Protein AF-A0A0P0WAL6-F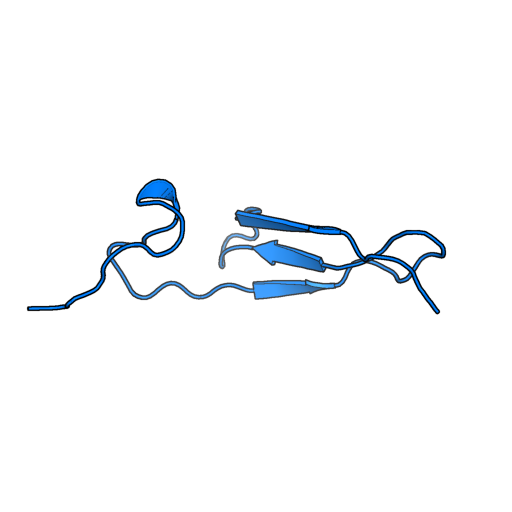1 (afdb_monomer_lite)

Radius of gyration: 14.37 Å; chains: 1; bounding box: 26×26×40 Å

Secondary structure (DSSP, 8-state):
------SS-GGG--SS----EEEEPPP-TT--EEEEE-TT--EEEEEE-----

pLDDT: mean 86.07, std 12.25, range [47.25, 97.06]

Sequence (53 aa):
MDNSMPVVSKIFCSSTLTTLMIRRRPTVVNGGGFVVTDLGNNVVFIVDGCGIL

Structure (mmCIF, N/CA/C/O backbone):
data_AF-A0A0P0WAL6-F1
#
_entry.id   AF-A0A0P0WAL6-F1
#
loop_
_atom_site.group_PDB
_atom_site.id
_atom_site.type_symbol
_atom_site.label_atom_id
_atom_site.label_alt_id
_atom_site.label_comp_id
_atom_site.label_asym_id
_atom_site.label_entity_id
_atom_site.label_seq_id
_atom_site.pdbx_PDB_ins_code
_atom_site.Cartn_x
_atom_site.Cartn_y
_atom_site.Cartn_z
_atom_site.occupancy
_atom_site.B_iso_or_equiv
_atom_site.auth_seq_id
_atom_site.auth_comp_id
_atom_site.auth_asym_id
_atom_site.auth_atom_id
_atom_site.pdbx_PDB_model_num
ATOM 1 N N . MET A 1 1 ? -15.304 18.588 17.793 1.00 47.25 1 MET A N 1
ATOM 2 C CA . MET A 1 1 ? -16.071 17.977 16.690 1.00 47.25 1 MET A CA 1
ATOM 3 C C . MET A 1 1 ? -15.107 17.834 15.540 1.00 47.25 1 MET A C 1
ATOM 5 O O . MET A 1 1 ? -14.523 18.838 15.154 1.00 47.25 1 MET A O 1
ATOM 9 N N . ASP A 1 2 ? -14.851 16.611 15.094 1.00 68.62 2 ASP A N 1
ATOM 10 C CA . ASP A 1 2 ? -13.981 16.390 13.944 1.00 68.62 2 ASP A CA 1
ATOM 11 C C . ASP A 1 2 ? -14.702 16.937 12.705 1.00 68.62 2 ASP A C 1
ATOM 13 O O . ASP A 1 2 ? -15.771 16.445 12.342 1.00 68.62 2 ASP A O 1
ATOM 17 N N . ASN A 1 3 ? -14.196 18.024 12.117 1.00 72.56 3 ASN A N 1
ATOM 18 C CA . ASN A 1 3 ? -14.816 18.697 10.968 1.00 72.56 3 ASN A CA 1
ATOM 19 C C . ASN A 1 3 ? -14.497 17.951 9.661 1.00 72.56 3 ASN A C 1
ATOM 21 O O . ASN A 1 3 ? -14.144 18.550 8.645 1.00 72.56 3 ASN A O 1
ATOM 25 N N . SER A 1 4 ? -14.561 16.622 9.715 1.00 76.06 4 SER A N 1
ATOM 26 C CA . SER A 1 4 ? -14.192 15.732 8.624 1.00 76.06 4 SER A CA 1
ATOM 27 C C . SER A 1 4 ? -15.336 15.673 7.614 1.00 76.06 4 SER A C 1
ATOM 29 O O . SER A 1 4 ? -16.135 14.735 7.567 1.00 76.06 4 SER A O 1
ATOM 31 N N . MET A 1 5 ? -15.472 16.747 6.836 1.00 88.12 5 MET A N 1
ATOM 32 C CA . MET A 1 5 ? -16.372 16.782 5.693 1.00 88.12 5 MET A CA 1
ATOM 33 C C . MET A 1 5 ? -15.752 15.955 4.555 1.00 88.12 5 MET A C 1
ATOM 35 O O . MET A 1 5 ? -14.608 16.211 4.171 1.00 88.12 5 MET A O 1
ATOM 39 N N . PRO A 1 6 ? -16.478 14.976 3.985 1.00 92.12 6 PRO A N 1
ATOM 40 C CA . PRO A 1 6 ? -15.985 14.217 2.842 1.00 92.12 6 PRO A CA 1
ATOM 41 C C . PRO A 1 6 ? -15.728 15.154 1.658 1.00 92.12 6 PRO A C 1
ATOM 43 O O . PRO A 1 6 ? -16.626 15.884 1.244 1.00 92.12 6 PRO A O 1
ATOM 46 N N . VAL A 1 7 ? -14.521 15.099 1.088 1.00 92.25 7 VAL A N 1
ATOM 47 C CA . VAL A 1 7 ? -14.152 15.909 -0.087 1.00 92.25 7 VAL A CA 1
ATOM 48 C C . VAL A 1 7 ? -14.725 15.316 -1.377 1.00 92.25 7 VAL A C 1
ATOM 50 O O . VAL A 1 7 ? -15.241 16.043 -2.217 1.00 92.25 7 VAL A O 1
ATOM 53 N N . VAL A 1 8 ? -14.651 13.988 -1.532 1.00 94.00 8 VAL A N 1
ATOM 54 C CA . VAL A 1 8 ? -15.119 13.278 -2.737 1.00 94.00 8 VAL A CA 1
ATOM 55 C C . VAL A 1 8 ? -16.474 12.617 -2.489 1.00 94.00 8 VAL A C 1
ATOM 57 O O . VAL A 1 8 ? -17.446 12.894 -3.182 1.00 94.00 8 VAL A O 1
ATOM 60 N N . SER A 1 9 ? -16.546 11.716 -1.506 1.00 93.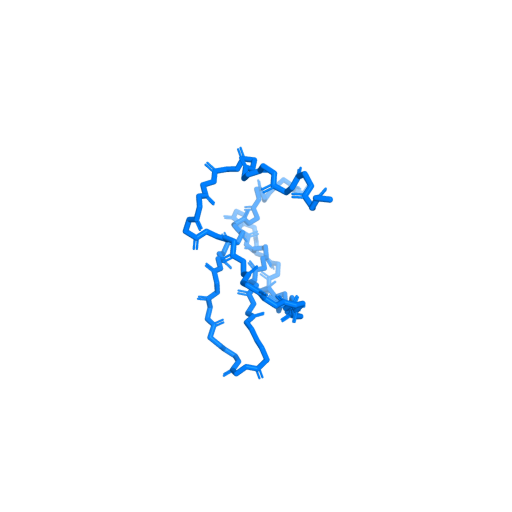50 9 SER A N 1
ATOM 61 C CA . SER A 1 9 ? -17.770 10.997 -1.144 1.00 93.50 9 SER A CA 1
ATOM 62 C C . SER A 1 9 ? -17.621 10.328 0.220 1.00 93.50 9 SER A C 1
ATOM 64 O O . SER A 1 9 ? -16.523 9.924 0.601 1.00 93.50 9 SER A O 1
ATOM 66 N N . LYS A 1 10 ? -18.744 10.146 0.926 1.00 91.81 10 LYS A N 1
ATOM 67 C CA . LYS A 1 10 ? -18.804 9.424 2.209 1.00 91.81 10 LYS A CA 1
ATOM 68 C C . LYS A 1 10 ? -18.359 7.962 2.097 1.00 91.81 10 LYS A C 1
ATOM 70 O O . LYS A 1 10 ? -17.924 7.402 3.092 1.00 91.81 10 LYS A O 1
ATOM 75 N N . ILE A 1 11 ? -18.442 7.355 0.908 1.00 92.25 11 ILE A N 1
ATOM 76 C CA . ILE A 1 11 ? -18.059 5.945 0.699 1.00 92.25 11 ILE A CA 1
ATOM 77 C C . ILE A 1 11 ? -16.549 5.703 0.843 1.00 92.25 11 ILE A C 1
ATOM 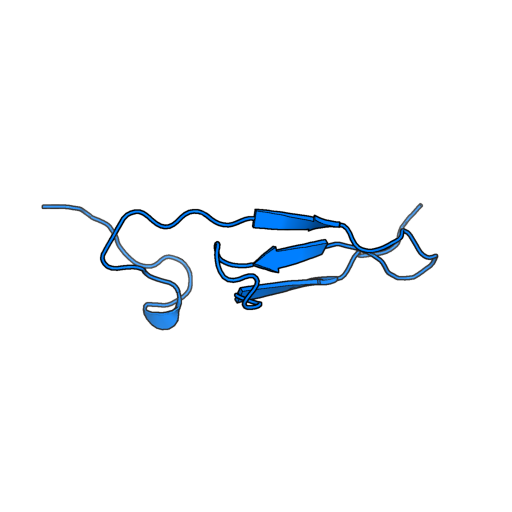79 O O . ILE A 1 11 ? -16.140 4.570 1.059 1.00 92.25 11 ILE A O 1
ATOM 83 N N . PHE A 1 12 ? -15.730 6.754 0.718 1.00 91.25 12 PHE A N 1
ATOM 84 C CA . PHE A 1 12 ? -14.274 6.686 0.882 1.00 91.25 12 PHE A CA 1
ATOM 85 C C . PHE A 1 12 ? -13.813 7.134 2.275 1.00 91.25 12 PHE A C 1
ATOM 87 O O . PHE A 1 12 ? -12.613 7.204 2.537 1.00 91.25 12 PHE A O 1
ATOM 94 N N . CYS A 1 13 ? -14.744 7.471 3.170 1.00 91.31 13 CYS A N 1
ATOM 95 C CA . CYS A 1 13 ? -14.422 7.795 4.552 1.00 91.31 13 CYS A CA 1
ATOM 96 C C . CYS A 1 13 ? -14.224 6.513 5.363 1.00 91.31 13 CYS A C 1
ATOM 98 O O . CYS A 1 13 ? -14.945 5.535 5.179 1.00 91.31 13 CYS A O 1
ATOM 100 N N . SER A 1 14 ? -13.296 6.555 6.316 1.00 90.62 14 SER A N 1
ATOM 101 C CA . SER A 1 14 ? -13.139 5.514 7.329 1.00 90.62 14 SER A CA 1
ATOM 102 C C . SER A 1 14 ? -13.506 6.063 8.701 1.00 90.62 14 SER A C 1
ATOM 104 O O . SER A 1 14 ? -13.223 7.221 9.006 1.00 90.62 14 SER A O 1
ATOM 106 N N . SER A 1 15 ? -14.135 5.235 9.534 1.00 89.69 15 SER A N 1
ATOM 107 C CA . SER A 1 15 ? -14.447 5.576 10.927 1.00 89.69 15 SER A CA 1
ATOM 108 C C . SER A 1 15 ? -13.221 5.525 11.843 1.00 89.69 15 SER A C 1
ATOM 110 O O . SER A 1 15 ? -13.302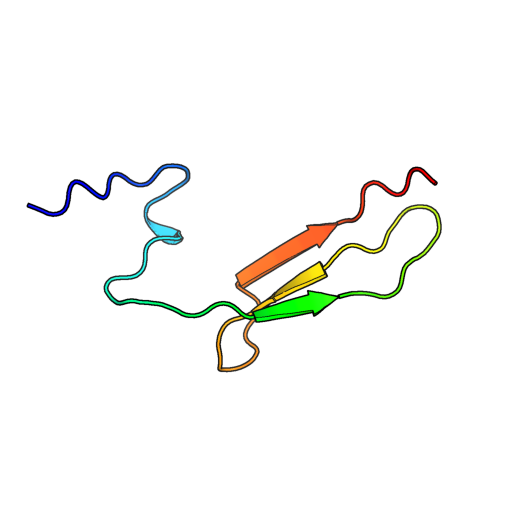 5.942 12.996 1.00 89.69 15 SER A O 1
ATOM 112 N N . THR A 1 16 ? -12.099 4.984 11.362 1.00 90.75 16 THR A N 1
ATOM 113 C CA . THR A 1 16 ? -10.839 4.860 12.101 1.00 90.75 16 THR A CA 1
ATOM 114 C C . THR A 1 16 ? -9.654 5.250 11.220 1.00 90.75 16 THR A C 1
ATOM 116 O O . THR A 1 16 ? -9.738 5.272 9.988 1.00 90.75 16 THR A O 1
ATOM 119 N N . LEU A 1 17 ? -8.513 5.548 11.851 1.00 92.62 17 LEU A N 1
ATOM 120 C CA . LEU A 1 17 ? -7.272 5.782 11.118 1.00 92.62 17 LEU A CA 1
ATOM 121 C C . LEU A 1 17 ? -6.956 4.556 10.253 1.00 92.62 17 LEU A C 1
ATOM 123 O O . LEU A 1 17 ? -6.846 3.441 10.758 1.00 92.62 17 LEU A O 1
ATOM 127 N N . THR A 1 18 ? -6.832 4.773 8.948 1.00 92.44 18 THR A N 1
ATOM 128 C CA . THR A 1 18 ? -6.656 3.705 7.963 1.00 92.44 18 THR A CA 1
ATOM 129 C C . THR A 1 18 ? -5.362 3.932 7.199 1.00 92.44 18 THR A C 1
ATOM 131 O O . THR A 1 18 ? -5.141 5.006 6.643 1.00 92.44 18 THR A O 1
ATOM 134 N N . THR A 1 19 ? -4.498 2.919 7.174 1.00 95.50 19 THR A N 1
ATOM 135 C CA . THR A 1 19 ? -3.258 2.935 6.395 1.00 95.50 19 THR A CA 1
ATOM 136 C C . THR A 1 19 ? -3.521 2.388 5.001 1.00 95.50 19 THR A C 1
ATOM 138 O O . THR A 1 19 ? -4.109 1.319 4.845 1.00 95.50 19 THR A O 1
ATOM 141 N N . LEU A 1 20 ? -3.047 3.117 3.996 1.00 96.81 20 LEU A N 1
ATOM 142 C CA . LEU A 1 20 ? -3.076 2.701 2.602 1.00 96.81 20 LEU A CA 1
ATOM 143 C C . LEU A 1 20 ? -1.655 2.393 2.132 1.00 96.81 20 LEU A C 1
ATOM 145 O O . LEU A 1 20 ? -0.705 3.086 2.501 1.00 96.81 20 LEU A O 1
ATOM 149 N N . MET A 1 21 ? -1.515 1.364 1.305 1.00 96.81 21 MET A N 1
ATOM 150 C CA . MET A 1 21 ? -0.253 0.964 0.692 1.00 96.81 21 MET A CA 1
ATOM 151 C C . MET A 1 21 ? -0.290 1.238 -0.807 1.00 96.81 21 MET A C 1
ATOM 153 O O . MET A 1 21 ? -1.284 0.976 -1.477 1.00 96.81 21 MET A O 1
ATOM 157 N N . ILE A 1 22 ? 0.814 1.751 -1.347 1.00 95.38 22 ILE A N 1
ATOM 158 C CA . ILE A 1 22 ? 0.966 1.983 -2.784 1.00 95.38 22 ILE A CA 1
ATOM 159 C C . ILE A 1 22 ? 1.783 0.840 -3.378 1.00 95.38 22 ILE A C 1
ATOM 161 O O . ILE A 1 22 ? 2.945 0.643 -3.021 1.00 95.38 22 ILE A O 1
ATOM 165 N N . ARG A 1 23 ? 1.207 0.135 -4.352 1.00 93.44 23 ARG A N 1
ATOM 166 C CA . ARG A 1 23 ? 1.916 -0.833 -5.189 1.00 93.44 23 ARG A CA 1
ATOM 167 C C . ARG A 1 23 ? 2.084 -0.272 -6.595 1.00 93.44 23 ARG A C 1
ATOM 169 O O . ARG A 1 23 ? 1.119 -0.135 -7.346 1.00 93.44 23 ARG A O 1
ATOM 176 N N . ARG A 1 24 ? 3.324 0.042 -6.965 1.00 90.94 24 ARG A N 1
ATOM 177 C CA . ARG A 1 24 ? 3.660 0.537 -8.308 1.00 90.94 24 ARG A CA 1
ATOM 178 C C . ARG A 1 24 ? 3.396 -0.552 -9.349 1.00 90.94 24 ARG A C 1
ATOM 180 O O . ARG A 1 24 ? 3.745 -1.711 -9.127 1.00 90.94 24 ARG A O 1
ATOM 187 N N . ARG A 1 25 ? 2.790 -0.182 -10.478 1.00 88.88 25 ARG A N 1
ATOM 188 C CA . ARG A 1 25 ? 2.712 -1.045 -11.665 1.00 88.88 25 ARG A CA 1
ATOM 189 C C . ARG A 1 25 ? 3.918 -0.757 -12.570 1.00 88.88 25 ARG A C 1
ATOM 191 O O . ARG A 1 25 ? 4.435 0.361 -12.518 1.00 88.88 25 ARG A O 1
ATOM 198 N N . PRO A 1 26 ? 4.391 -1.731 -13.368 1.00 85.56 26 PRO A N 1
ATOM 199 C CA . PRO A 1 26 ? 5.482 -1.504 -14.311 1.00 85.56 26 PRO A CA 1
ATOM 200 C C . PRO A 1 26 ? 5.221 -0.285 -15.203 1.00 85.56 26 PRO A C 1
ATOM 202 O O . PRO A 1 26 ? 4.097 -0.081 -15.664 1.00 85.56 26 PRO A O 1
ATOM 205 N N . THR A 1 27 ? 6.257 0.520 -15.442 1.00 79.75 27 THR A N 1
ATOM 206 C CA . THR A 1 27 ? 6.187 1.630 -16.396 1.00 79.75 27 THR A CA 1
ATOM 207 C C . THR A 1 27 ? 6.096 1.053 -17.804 1.00 79.75 27 THR A C 1
ATOM 209 O O . THR A 1 27 ? 6.992 0.328 -18.231 1.00 79.75 27 THR A O 1
ATOM 212 N N . VAL A 1 28 ? 5.022 1.370 -18.523 1.00 72.88 28 VAL A N 1
ATOM 213 C CA . VAL A 1 28 ? 4.824 0.977 -19.923 1.00 72.88 28 VAL A CA 1
ATOM 214 C C . VAL A 1 28 ? 4.471 2.219 -20.734 1.00 72.88 28 VAL A C 1
ATOM 216 O O . VAL A 1 28 ? 3.796 3.114 -20.227 1.00 72.88 28 VAL A O 1
ATOM 219 N N . VAL A 1 29 ? 4.937 2.298 -21.983 1.00 69.38 29 VAL A N 1
ATOM 220 C CA . VAL A 1 29 ? 4.546 3.382 -22.901 1.00 69.38 29 VAL A CA 1
ATOM 221 C C . VAL A 1 29 ? 3.022 3.317 -23.074 1.00 69.38 29 VAL A C 1
ATOM 223 O O . VAL A 1 29 ? 2.494 2.243 -23.354 1.00 69.38 29 VAL A O 1
ATOM 226 N N . ASN A 1 30 ? 2.324 4.439 -22.861 1.00 63.66 30 ASN A N 1
ATOM 227 C CA . ASN A 1 30 ? 0.854 4.545 -22.778 1.00 63.66 30 ASN A CA 1
ATOM 228 C C . ASN A 1 30 ? 0.193 3.892 -21.549 1.00 63.66 30 ASN A C 1
ATOM 230 O O . ASN A 1 30 ? -0.990 3.553 -21.589 1.00 63.66 30 ASN A O 1
ATOM 234 N N . GLY A 1 31 ? 0.921 3.720 -20.444 1.00 73.00 31 GLY A N 1
ATOM 235 C CA . GLY A 1 31 ? 0.308 3.246 -19.209 1.00 73.00 31 GLY A CA 1
ATOM 236 C C . GLY A 1 31 ? 1.233 3.259 -17.998 1.00 73.00 31 GLY A C 1
ATOM 237 O O . GLY A 1 31 ? 2.120 4.097 -17.848 1.00 73.00 31 GLY A O 1
ATOM 238 N N . GLY A 1 32 ? 0.982 2.325 -17.085 1.00 83.75 32 GLY A N 1
ATOM 239 C CA . GLY A 1 32 ? 1.643 2.246 -15.788 1.00 83.75 32 GLY A CA 1
ATOM 240 C C . GLY A 1 32 ? 0.771 2.829 -14.681 1.00 83.75 32 GLY A C 1
ATOM 241 O O . GLY A 1 32 ? -0.429 2.565 -14.608 1.00 83.75 32 GLY A O 1
ATOM 242 N N . GLY A 1 33 ? 1.378 3.593 -13.781 1.00 89.94 33 GLY A N 1
ATOM 243 C CA . GLY A 1 33 ? 0.712 4.116 -12.590 1.00 89.94 33 GLY A CA 1
ATOM 244 C C . GLY A 1 33 ? 0.826 3.164 -11.402 1.00 89.94 33 GLY A C 1
ATOM 245 O O . GLY A 1 33 ? 1.835 2.472 -11.237 1.00 89.94 33 GLY A O 1
ATOM 246 N N . PHE A 1 34 ? -0.174 3.144 -10.531 1.00 93.44 34 PHE A N 1
ATOM 247 C CA . PHE A 1 34 ? -0.093 2.407 -9.272 1.00 93.44 34 PHE A CA 1
ATOM 248 C C . PHE A 1 34 ? -1.463 1.971 -8.769 1.00 93.44 34 PHE A C 1
ATOM 250 O O . PHE A 1 34 ? -2.501 2.483 -9.177 1.00 93.44 34 PHE A O 1
ATOM 257 N N . VAL A 1 35 ? -1.450 0.991 -7.875 1.00 94.75 35 VAL A N 1
ATOM 258 C CA . VAL A 1 35 ? -2.632 0.496 -7.176 1.00 94.75 35 VAL A CA 1
ATOM 259 C C . VAL A 1 35 ? -2.509 0.892 -5.716 1.00 94.75 35 VAL A C 1
ATOM 261 O O . VAL A 1 35 ? -1.437 0.729 -5.130 1.00 94.75 35 VAL A O 1
ATOM 264 N N . VAL A 1 36 ? -3.591 1.402 -5.137 1.00 96.62 36 VAL A N 1
ATOM 265 C CA . VAL A 1 36 ? -3.675 1.670 -3.703 1.00 96.62 36 VAL A CA 1
ATOM 266 C C . VAL A 1 36 ? -4.465 0.553 -3.042 1.00 96.62 36 VAL A C 1
ATOM 268 O O . VAL A 1 36 ? -5.576 0.241 -3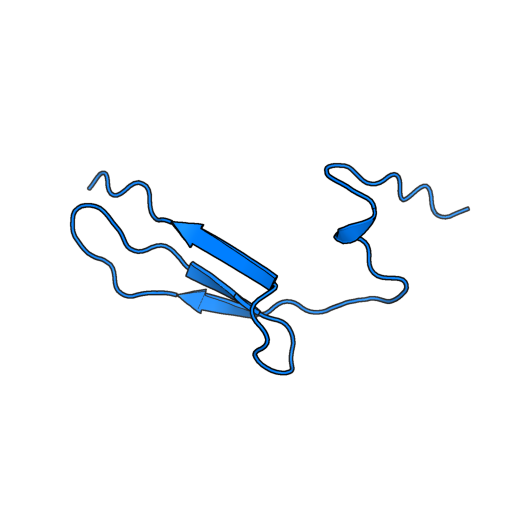.477 1.00 96.62 36 VAL A O 1
ATOM 271 N N . THR A 1 37 ? -3.885 -0.057 -2.013 1.00 97.06 37 THR A N 1
ATOM 272 C CA . THR A 1 37 ? -4.499 -1.149 -1.256 1.00 97.06 37 THR A CA 1
ATOM 273 C C . THR A 1 37 ? -4.636 -0.816 0.221 1.00 97.06 37 THR A C 1
ATOM 275 O O . THR A 1 37 ? -3.945 0.066 0.732 1.00 97.06 37 THR A O 1
ATOM 278 N N . ASP A 1 38 ? -5.501 -1.544 0.919 1.00 94.81 38 ASP A N 1
ATOM 279 C CA . ASP A 1 38 ? -5.446 -1.628 2.378 1.00 94.81 38 ASP A CA 1
ATOM 280 C C . ASP A 1 38 ? -4.309 -2.570 2.837 1.00 94.81 38 ASP A C 1
ATOM 282 O O . ASP A 1 38 ? -3.555 -3.123 2.026 1.00 94.81 38 ASP A O 1
ATOM 286 N N . LEU A 1 39 ? -4.190 -2.766 4.154 1.00 92.75 39 LEU A N 1
ATOM 287 C CA . LEU A 1 39 ? -3.221 -3.692 4.754 1.00 92.75 39 LEU A CA 1
ATOM 288 C C . LEU A 1 39 ? -3.508 -5.174 4.437 1.00 92.75 39 LEU A C 1
ATOM 290 O O . LEU A 1 39 ? -2.621 -6.011 4.581 1.00 92.75 39 LEU A O 1
ATOM 294 N N . GLY A 1 40 ? -4.726 -5.504 3.998 1.00 94.19 40 GLY A N 1
ATOM 295 C CA . GLY A 1 40 ? -5.130 -6.834 3.537 1.00 94.19 40 GLY A CA 1
ATOM 296 C C . GLY A 1 40 ? -4.823 -7.092 2.059 1.00 94.19 40 GLY A C 1
ATOM 297 O O . GLY A 1 40 ? -5.162 -8.157 1.549 1.00 94.19 40 GLY A O 1
ATOM 298 N N . ASN A 1 41 ? -4.166 -6.149 1.373 1.00 93.38 41 ASN A N 1
ATOM 299 C CA . ASN A 1 41 ? -3.949 -6.142 -0.076 1.00 93.38 41 ASN A CA 1
ATOM 300 C C . ASN A 1 41 ? -5.241 -6.038 -0.911 1.00 93.38 41 ASN A C 1
ATOM 302 O O . ASN A 1 41 ? -5.212 -6.320 -2.114 1.00 93.38 41 ASN A O 1
ATOM 306 N N . ASN A 1 42 ? -6.357 -5.598 -0.324 1.00 94.81 42 ASN A N 1
ATOM 307 C CA . ASN A 1 42 ? -7.577 -5.310 -1.073 1.00 94.81 42 ASN A CA 1
ATOM 308 C C . ASN A 1 42 ? -7.409 -3.995 -1.833 1.00 94.81 42 ASN A C 1
ATOM 310 O O . ASN A 1 42 ? -6.954 -3.000 -1.271 1.00 94.81 42 ASN A O 1
ATOM 314 N N . VAL A 1 43 ? -7.784 -3.976 -3.111 1.00 95.44 43 VAL A N 1
ATOM 315 C CA . VAL A 1 43 ? -7.684 -2.776 -3.949 1.00 95.44 43 VAL A CA 1
ATOM 316 C C . VAL A 1 43 ? -8.736 -1.753 -3.527 1.00 95.44 43 V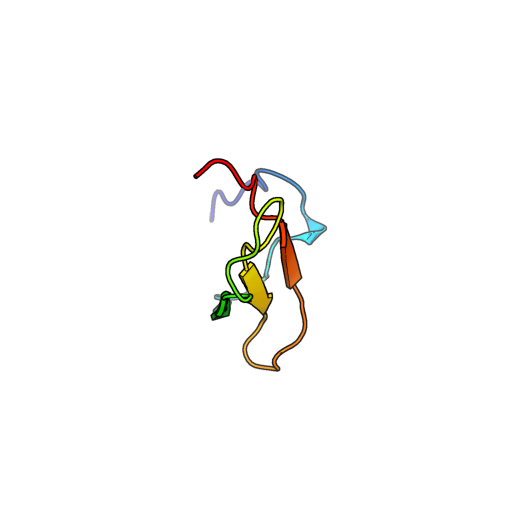AL A C 1
ATOM 318 O O . VAL A 1 43 ? -9.928 -2.043 -3.573 1.00 95.44 43 VAL A O 1
ATOM 321 N N . VAL A 1 44 ? -8.292 -0.546 -3.168 1.00 95.00 44 VAL A N 1
ATOM 322 C CA . VAL A 1 44 ? -9.167 0.594 -2.851 1.00 95.00 44 VAL A CA 1
ATOM 323 C C . VAL A 1 44 ? -9.432 1.416 -4.110 1.00 95.00 44 VAL A C 1
ATOM 325 O O . VAL A 1 44 ? -10.579 1.718 -4.427 1.00 95.00 44 VAL A O 1
ATOM 328 N N . PHE A 1 45 ? -8.377 1.755 -4.855 1.00 95.38 45 PHE A N 1
ATOM 329 C CA . PHE A 1 45 ? -8.482 2.392 -6.168 1.00 95.38 45 PHE A CA 1
ATOM 330 C C . PHE A 1 45 ? -7.215 2.173 -7.000 1.00 95.38 45 PHE A C 1
ATOM 332 O O . PHE A 1 45 ? -6.152 1.801 -6.493 1.00 95.38 45 PHE A O 1
ATOM 339 N N . ILE A 1 46 ? -7.339 2.407 -8.304 1.00 93.94 46 ILE A N 1
ATOM 340 C CA . ILE A 1 46 ? -6.258 2.283 -9.280 1.00 93.94 46 ILE A CA 1
ATOM 341 C C . ILE A 1 46 ? -6.013 3.660 -9.886 1.00 93.94 46 ILE A C 1
ATOM 343 O O . ILE A 1 46 ? -6.956 4.372 -10.223 1.00 93.94 46 ILE A O 1
ATOM 347 N N . VAL A 1 47 ? -4.741 4.018 -10.022 1.00 91.81 47 VAL A N 1
ATOM 348 C CA . VAL A 1 47 ? -4.308 5.199 -10.762 1.00 91.81 47 VAL A CA 1
ATOM 349 C C . VAL A 1 47 ? -3.626 4.725 -12.032 1.00 91.81 47 VAL A C 1
ATOM 351 O O . VAL A 1 47 ? -2.560 4.100 -11.988 1.00 91.81 47 VAL A O 1
ATOM 354 N N . ASP A 1 48 ? -4.248 5.016 -13.168 1.00 88.31 48 ASP A N 1
ATOM 355 C CA . ASP A 1 48 ? -3.640 4.809 -14.474 1.00 88.31 48 ASP A CA 1
ATOM 356 C C . ASP A 1 48 ? -2.590 5.889 -14.736 1.00 88.31 48 ASP A C 1
ATOM 358 O O . ASP A 1 48 ? -2.807 7.079 -14.504 1.00 88.31 48 ASP A O 1
ATOM 362 N N . GLY A 1 49 ? -1.404 5.459 -15.167 1.00 82.00 49 GLY A N 1
ATOM 363 C CA . GLY A 1 49 ? -0.365 6.384 -15.597 1.00 82.00 49 GLY A CA 1
ATOM 364 C C . GLY A 1 49 ? -0.805 7.095 -16.873 1.00 82.00 49 GLY A C 1
ATOM 365 O O . GLY A 1 49 ? -1.253 6.443 -17.810 1.00 82.00 49 GLY A O 1
ATOM 366 N N . CYS A 1 50 ? -0.633 8.415 -16.934 1.00 73.38 50 CYS A N 1
ATOM 367 C CA . CYS A 1 50 ? -0.922 9.204 -18.135 1.00 73.38 50 CYS A CA 1
ATOM 368 C C . CYS A 1 50 ? 0.200 9.169 -19.191 1.00 73.38 50 CYS A C 1
ATOM 370 O O . CYS A 1 50 ? 0.093 9.846 -20.205 1.00 73.38 50 CYS A O 1
ATOM 372 N N . GLY A 1 51 ? 1.245 8.358 -18.984 1.00 59.41 51 GLY A N 1
ATOM 373 C CA . GLY A 1 51 ? 2.101 7.836 -20.052 1.00 59.41 51 GLY A CA 1
ATOM 374 C C . GLY A 1 51 ? 2.819 8.843 -20.956 1.00 59.41 51 GLY A C 1
ATOM 375 O O . GLY A 1 51 ? 3.218 8.434 -22.042 1.00 59.41 51 GLY A O 1
ATOM 376 N N . ILE A 1 52 ? 3.014 10.103 -20.548 1.00 56.72 52 ILE A N 1
ATOM 377 C CA . ILE A 1 52 ? 3.922 11.014 -21.260 1.00 56.72 52 ILE A CA 1
ATOM 378 C C . ILE A 1 52 ? 5.324 10.820 -20.671 1.00 56.72 52 ILE A C 1
ATOM 380 O O . ILE A 1 52 ? 5.552 11.145 -19.505 1.00 56.72 52 ILE A O 1
ATOM 384 N N . LEU A 1 53 ? 6.222 10.224 -21.458 1.00 55.56 53 LEU A N 1
ATOM 385 C CA . LEU A 1 53 ? 7.672 10.315 -21.254 1.00 55.56 53 LEU A CA 1
ATOM 386 C C . LEU A 1 53 ? 8.170 11.666 -21.768 1.00 55.56 53 LEU A C 1
ATOM 388 O O . LEU A 1 53 ? 7.694 12.074 -22.852 1.00 55.56 53 LEU A O 1
#

Foldseek 3Di:
DPPPDDPPDPVPDDPDDFDKDWAWADQDQCWTFIFIAGPVRHTPDTDIDRRDD

Organism: Oryza sativa subsp. japonica (NCBI:txid39947)

InterPro domains:
  IPR025659 Tubby-like, C-terminal [SSF54518] (5-51)
  IPR038595 LURP-one-related superfamily [G3DSA:2.40.160.200] (5-52)